Protein AF-A0A7S2E9R1-F1 (afdb_monomer_lite)

Organism: Trieres chinensis (NCBI:txid1514140)

Sequence (160 aa):
PRLPSTREHQPPRLATKENEMETAAPQSMPDKVRAKIQEHTTNLNVISFIANVVVTYGIGVAGIGGLETNEYLSLKYQTLVTPAGWAFSIWGIIFLAQAAFVVAQVLPAYKDRTLVTEGVKDYYIRTCLAQIVWTTSFANEKIFVSFLAMLAIAYSLALI

Foldseek 3Di:
DDDDDDDDDDDDDPPVVVVVVVPPPPPDPDPVVLLVVLVVQLVLLVVLLVLLVCLCCCCQPVVPPVFDHVLVLLVVDDDPPRDHSCVVCVVVVVSVVSVVLSVLSVDPVNVPPCCNRPVQPCLSSQLSVLSSQLSVCSSVVVVVSNVVSVVSNVVSVVSD

pLDDT: mean 81.17, std 15.09, range [45.19, 97.0]

Secondary structure (DSSP, 8-state):
---------PPP-SHHHHHHHHT-------HHHHHHHHHHHHHHHHHHHHHHHHHIIIIIIT-TTTPPPHHHHHHHS--TTPPPGGGGGHHHHHHHHHHHHHHHHHSGGGTT-HHHHTSS-THHHHHHHHHHHHHHHHHTT-HHHHHHHHHHHHHHHHT-

Structure (mmCIF, N/CA/C/O backbone):
data_AF-A0A7S2E9R1-F1
#
_entry.id   AF-A0A7S2E9R1-F1
#
loop_
_atom_site.group_PDB
_atom_site.id
_atom_site.type_symbol
_atom_site.label_atom_id
_atom_site.label_alt_id
_atom_site.label_comp_id
_atom_site.label_asym_id
_atom_site.label_entity_id
_atom_site.label_seq_id
_atom_site.pdbx_PDB_ins_code
_atom_site.Cartn_x
_atom_site.Cartn_y
_atom_site.Cartn_z
_atom_site.occupancy
_atom_site.B_iso_or_equiv
_atom_site.auth_seq_id
_atom_site.auth_comp_id
_atom_site.auth_asym_id
_atom_site.auth_atom_id
_atom_site.pdbx_PDB_model_num
ATOM 1 N N . PRO A 1 1 ? 1.316 27.057 84.179 1.00 46.28 1 PRO A N 1
ATOM 2 C CA . PRO A 1 1 ? 1.765 27.862 83.01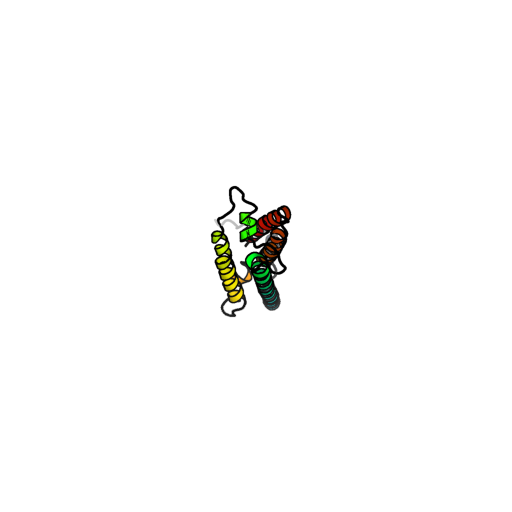6 1.00 46.28 1 PRO A CA 1
ATOM 3 C C .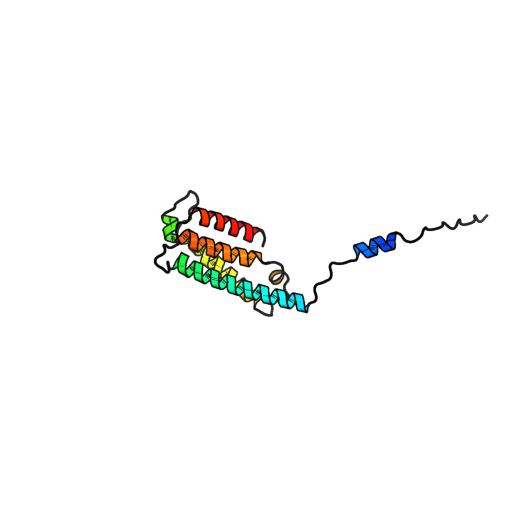 PRO A 1 1 ? 1.254 27.255 81.694 1.00 46.28 1 PRO A C 1
ATOM 5 O O . PRO A 1 1 ? 1.786 26.249 81.239 1.00 46.28 1 PRO A O 1
ATOM 8 N N . ARG A 1 2 ? 0.177 27.812 81.122 1.00 45.19 2 ARG A N 1
ATOM 9 C CA . ARG A 1 2 ? -0.301 27.490 79.764 1.00 45.19 2 ARG A CA 1
ATOM 10 C C . ARG A 1 2 ? -0.055 28.718 78.887 1.00 45.19 2 ARG A C 1
ATOM 12 O O . ARG A 1 2 ? -0.495 29.801 79.260 1.00 45.19 2 ARG A O 1
ATOM 19 N N . LEU A 1 3 ? 0.670 28.557 77.781 1.00 59.16 3 LEU A N 1
ATOM 20 C CA . LEU A 1 3 ? 0.861 29.612 76.780 1.00 59.16 3 LEU A CA 1
ATOM 21 C C . LEU A 1 3 ? -0.410 29.757 75.916 1.00 59.16 3 LEU A C 1
ATOM 23 O O . LEU A 1 3 ? -1.080 28.747 75.683 1.00 59.16 3 LEU A O 1
ATOM 27 N N . PRO A 1 4 ? -0.756 30.963 75.428 1.00 50.44 4 PRO A N 1
ATOM 28 C CA . PRO A 1 4 ? -1.888 31.157 74.526 1.00 50.44 4 PRO A CA 1
ATOM 29 C C . PRO A 1 4 ? -1.505 30.737 73.101 1.00 50.44 4 PRO A C 1
ATOM 31 O O . PRO A 1 4 ? -0.470 31.158 72.590 1.00 50.44 4 PRO A O 1
ATOM 34 N N . SER A 1 5 ? -2.344 29.937 72.438 1.00 56.28 5 SER A N 1
ATOM 35 C CA . SER A 1 5 ? -2.171 29.620 71.017 1.00 56.28 5 SER A CA 1
ATOM 36 C C . SER A 1 5 ? -2.537 30.835 70.163 1.00 56.28 5 SER A C 1
ATOM 38 O O . SER A 1 5 ? -3.704 31.234 70.104 1.00 56.28 5 SER A O 1
ATOM 40 N N . THR A 1 6 ? -1.560 31.409 69.474 1.00 55.91 6 THR A N 1
ATOM 41 C CA . THR A 1 6 ? -1.777 32.329 68.355 1.00 55.91 6 THR A CA 1
ATOM 42 C C . THR A 1 6 ? -2.544 31.603 67.247 1.00 55.91 6 THR A C 1
ATOM 44 O O . THR A 1 6 ? -2.053 30.627 66.688 1.00 55.91 6 THR A O 1
ATOM 47 N N . ARG A 1 7 ? -3.769 32.054 66.939 1.00 55.19 7 ARG A N 1
ATOM 48 C CA . ARG A 1 7 ? -4.481 31.647 65.718 1.00 55.19 7 ARG A CA 1
ATOM 49 C C . ARG A 1 7 ? -3.781 32.301 64.531 1.00 55.19 7 ARG A C 1
ATOM 51 O O . ARG A 1 7 ? -3.911 33.507 64.341 1.00 55.19 7 ARG A O 1
ATOM 58 N N . GLU A 1 8 ? -3.053 31.513 63.751 1.00 57.44 8 GLU A N 1
ATOM 59 C CA . GLU A 1 8 ? -2.564 31.948 62.446 1.00 57.44 8 GLU A CA 1
ATOM 60 C C . GLU A 1 8 ? -3.751 32.188 61.506 1.00 57.44 8 GLU A C 1
ATOM 62 O O . GLU A 1 8 ? -4.621 31.335 61.313 1.00 57.44 8 GLU A O 1
ATOM 67 N N . HIS A 1 9 ? -3.803 33.392 60.944 1.00 59.16 9 HIS A N 1
ATOM 68 C CA . HIS A 1 9 ? -4.749 33.763 59.905 1.00 59.16 9 HIS A CA 1
ATOM 69 C C . HIS A 1 9 ? -4.291 33.117 58.591 1.00 59.16 9 HIS A C 1
ATOM 71 O O . HIS A 1 9 ? -3.379 33.609 57.933 1.00 59.16 9 HIS A O 1
ATOM 77 N N . GLN A 1 10 ? -4.915 32.005 58.208 1.00 53.62 10 GLN A N 1
ATOM 78 C CA . GLN A 1 10 ? -4.682 31.386 56.906 1.00 53.62 10 GLN A CA 1
ATOM 79 C C . GLN A 1 10 ? -5.318 32.252 55.801 1.00 53.62 10 GLN A C 1
ATOM 81 O O . GLN A 1 10 ? -6.525 32.514 55.870 1.00 53.62 10 GLN A O 1
ATOM 86 N N . PRO A 1 11 ? -4.552 32.742 54.805 1.00 54.03 11 PRO A N 1
ATOM 87 C CA . PRO A 1 11 ? -5.097 33.611 53.768 1.00 54.03 11 PRO A CA 1
ATOM 88 C C . PRO A 1 11 ? -6.033 32.854 52.802 1.00 54.03 11 PRO A C 1
ATOM 90 O O . PRO A 1 11 ? -5.946 31.629 52.673 1.00 54.03 11 PRO A O 1
ATOM 93 N N . PRO A 1 12 ? -6.956 33.559 52.118 1.00 60.62 12 PRO A N 1
ATOM 94 C CA . PRO A 1 12 ? -8.041 32.941 51.364 1.00 60.62 12 PRO A CA 1
ATOM 95 C C . PRO A 1 12 ? -7.553 32.315 50.049 1.00 60.62 12 PRO A C 1
ATOM 97 O O . PRO A 1 12 ? -6.917 32.981 49.239 1.00 60.62 12 PRO A O 1
ATOM 100 N N . ARG A 1 13 ? -7.913 31.039 49.847 1.00 60.81 13 ARG A N 1
ATOM 101 C CA . ARG A 1 13 ? -8.035 30.275 48.583 1.00 60.81 13 ARG A CA 1
ATOM 102 C C . ARG A 1 13 ? -7.516 30.962 47.305 1.00 60.81 13 ARG A C 1
ATOM 104 O O . ARG A 1 13 ? -8.300 31.485 46.517 1.00 60.81 13 ARG A O 1
ATOM 111 N N . LEU A 1 14 ? -6.219 30.832 47.040 1.00 53.34 14 LEU A N 1
ATOM 112 C CA . LEU A 1 14 ? -5.669 30.925 45.677 1.00 53.34 14 LEU A CA 1
ATOM 113 C C . LEU A 1 14 ? -5.540 29.534 45.027 1.00 53.34 14 LEU A C 1
ATOM 115 O O . LEU A 1 14 ? -5.867 29.377 43.856 1.00 53.34 14 LEU A O 1
ATOM 119 N N . ALA A 1 15 ? -5.243 28.498 45.820 1.00 52.84 15 ALA A N 1
ATOM 120 C CA . ALA A 1 15 ? -5.085 27.115 45.350 1.00 52.84 15 ALA A CA 1
ATOM 121 C C . ALA A 1 15 ? -6.357 26.482 44.746 1.00 52.84 15 ALA A C 1
ATOM 123 O O . ALA A 1 15 ? -6.286 25.474 44.051 1.00 52.84 15 ALA A O 1
ATOM 124 N N . THR A 1 16 ? -7.545 27.042 45.005 1.00 54.66 16 THR A N 1
ATOM 125 C CA . THR A 1 16 ? -8.792 26.496 44.444 1.00 54.66 16 THR A CA 1
ATOM 126 C C . THR A 1 16 ? -8.921 26.798 42.950 1.00 54.66 16 THR A C 1
ATOM 128 O O . THR A 1 16 ? -9.426 25.959 42.217 1.00 54.66 16 THR A O 1
ATOM 131 N N . LYS A 1 17 ? -8.401 27.940 42.474 1.00 51.56 17 LYS A N 1
ATOM 132 C CA . LYS A 1 17 ? -8.488 28.308 41.050 1.00 51.56 17 LYS A CA 1
ATOM 133 C C . LYS A 1 17 ? -7.448 27.607 40.177 1.00 51.56 17 LYS A C 1
ATOM 135 O O . LYS A 1 17 ? -7.736 27.322 39.022 1.00 51.56 17 LYS A O 1
ATOM 140 N N . GLU A 1 18 ? -6.266 27.320 40.719 1.00 52.97 18 GLU A N 1
ATOM 141 C CA . GLU A 1 18 ? -5.217 26.587 39.994 1.00 52.97 18 GLU A CA 1
ATOM 142 C C . GLU A 1 18 ? -5.624 25.122 39.782 1.00 52.97 18 GLU A C 1
ATOM 144 O O . GLU A 1 18 ? -5.557 24.627 38.660 1.00 52.97 18 GLU A O 1
ATOM 149 N N . ASN A 1 19 ? -6.215 24.478 40.797 1.00 50.19 19 ASN A N 1
ATOM 150 C CA . ASN A 1 19 ? -6.749 23.121 40.652 1.00 50.19 19 ASN A CA 1
ATOM 151 C C . ASN A 1 19 ? -7.952 23.044 39.697 1.00 50.19 19 ASN A C 1
ATOM 153 O O . ASN A 1 19 ? -8.081 22.072 38.961 1.00 50.19 19 ASN A O 1
ATOM 157 N N . GLU A 1 20 ? -8.830 24.047 39.647 1.00 53.41 20 GLU A N 1
ATOM 158 C CA . GLU A 1 20 ? -9.947 24.059 38.685 1.00 53.41 20 GLU A CA 1
ATOM 159 C C . GLU A 1 20 ? -9.471 24.207 37.229 1.00 53.41 20 GLU A C 1
ATOM 161 O O . GLU A 1 20 ? -10.109 23.673 36.321 1.00 53.41 20 GLU A O 1
ATOM 166 N N . MET A 1 21 ? -8.337 24.879 37.002 1.00 49.38 21 MET A N 1
ATOM 167 C CA . MET A 1 21 ? -7.755 25.060 35.667 1.00 49.38 21 MET A CA 1
ATOM 168 C C . MET A 1 21 ? -6.921 23.845 35.225 1.00 49.38 21 MET A C 1
ATOM 170 O O . MET A 1 21 ? -6.906 23.516 34.041 1.00 49.38 21 MET A O 1
ATOM 174 N N . GLU A 1 22 ? -6.295 23.135 36.171 1.00 49.41 22 GLU A N 1
ATOM 175 C CA . GLU A 1 22 ? -5.520 21.908 35.923 1.00 49.41 22 GLU A CA 1
ATOM 176 C C . GLU A 1 22 ? -6.405 20.649 35.794 1.00 49.41 22 GLU A C 1
ATOM 178 O O . GLU A 1 22 ? -6.025 19.680 35.139 1.00 49.41 22 GLU A O 1
ATOM 183 N N . THR A 1 23 ? -7.637 20.680 36.324 1.00 46.03 23 THR A N 1
ATOM 184 C CA . THR A 1 23 ? -8.611 19.569 36.229 1.00 46.03 23 THR A CA 1
ATOM 185 C C . THR A 1 23 ? -9.610 19.725 35.075 1.00 46.03 23 THR A C 1
ATOM 187 O O . THR A 1 23 ? -10.647 19.061 35.045 1.00 46.03 23 THR A O 1
ATOM 190 N N . ALA A 1 24 ? -9.324 20.565 34.080 1.00 46.12 24 ALA A N 1
ATOM 191 C CA . ALA A 1 24 ? -10.015 20.485 32.798 1.00 46.12 24 ALA A CA 1
ATOM 192 C C . ALA A 1 24 ? -9.378 19.356 31.976 1.00 46.12 24 ALA A C 1
ATOM 194 O O . ALA A 1 24 ? -8.657 19.596 31.007 1.00 46.12 24 ALA A O 1
ATOM 195 N N . ALA A 1 25 ? -9.625 18.107 32.391 1.00 50.12 25 ALA A N 1
ATOM 196 C CA . ALA A 1 25 ? -9.350 16.944 31.556 1.00 50.12 25 ALA A CA 1
ATOM 197 C C . ALA A 1 25 ? -9.900 17.237 30.146 1.00 50.12 25 ALA A C 1
ATOM 199 O O . ALA A 1 25 ? -11.046 17.694 30.047 1.00 50.12 25 ALA A O 1
ATOM 200 N N . PRO A 1 26 ? -9.115 17.048 29.066 1.00 56.03 26 PRO A N 1
ATOM 201 C CA . PRO A 1 26 ? -9.593 17.323 27.719 1.00 56.03 26 PRO A CA 1
ATOM 202 C C . PRO A 1 26 ? -10.904 16.569 27.530 1.00 56.03 26 PRO A C 1
ATOM 204 O O . PRO A 1 26 ? -10.941 15.355 27.731 1.00 56.03 26 PRO A O 1
ATOM 207 N N . GLN A 1 27 ? -11.977 17.319 27.249 1.00 55.53 27 GLN A N 1
ATOM 208 C CA . GLN A 1 27 ? -13.348 16.820 27.171 1.00 55.53 27 GLN A CA 1
ATOM 209 C C . GLN A 1 27 ? -13.354 15.471 26.455 1.00 55.53 27 GLN A C 1
ATOM 211 O O . GLN A 1 27 ? -13.042 15.393 25.265 1.00 55.53 27 GLN A O 1
ATOM 216 N N . SER A 1 28 ? -13.646 14.403 27.200 1.00 65.06 28 SER A N 1
ATOM 217 C CA . SER A 1 28 ? -13.713 13.061 26.646 1.00 65.06 28 SER A CA 1
ATOM 218 C C . SER A 1 28 ? -14.747 13.080 25.524 1.00 65.06 28 SER A C 1
ATOM 220 O O . SER A 1 28 ? -15.920 13.393 25.729 1.00 65.06 28 SER A O 1
ATOM 222 N N . MET A 1 29 ? -14.283 12.843 24.297 1.00 70.38 29 MET A N 1
ATOM 223 C CA . MET A 1 29 ? -15.135 12.881 23.114 1.00 70.38 29 MET A CA 1
ATOM 224 C C . MET A 1 29 ? -16.326 11.927 23.313 1.00 70.38 29 MET A C 1
ATOM 226 O O . MET A 1 29 ? -16.093 10.787 23.724 1.00 70.38 29 MET A O 1
ATOM 230 N N . PRO A 1 30 ? -17.578 12.337 23.017 1.00 83.81 30 PRO A N 1
ATOM 231 C CA . PRO A 1 30 ? -18.742 11.489 23.262 1.00 83.81 30 PRO A CA 1
ATOM 232 C C . PRO A 1 30 ? -18.615 10.134 22.554 1.00 83.81 30 PRO A C 1
ATOM 234 O O . PRO A 1 30 ? -18.225 10.092 21.384 1.00 83.81 30 PRO A O 1
ATOM 237 N N . ASP A 1 31 ? -19.009 9.038 23.208 1.00 83.00 31 ASP A N 1
ATOM 238 C CA . ASP A 1 31 ? -18.824 7.668 22.690 1.00 83.00 31 ASP A CA 1
ATOM 239 C C . ASP A 1 31 ? -19.408 7.466 21.283 1.00 83.00 31 ASP A C 1
ATOM 241 O O . ASP A 1 31 ? -18.807 6.818 20.429 1.00 83.00 31 ASP A O 1
ATOM 245 N N . LYS A 1 32 ? -20.547 8.107 20.990 1.00 82.56 32 LYS A N 1
ATOM 246 C CA . LYS A 1 32 ? -21.173 8.085 19.656 1.00 82.56 32 LYS A CA 1
ATOM 247 C C . LYS A 1 32 ? -20.295 8.724 18.576 1.00 82.56 32 LYS A C 1
ATOM 249 O O . LYS A 1 32 ? -20.293 8.268 17.436 1.00 82.56 32 LYS A O 1
ATOM 254 N N . VAL A 1 33 ? -19.562 9.784 18.921 1.00 84.38 33 VAL A N 1
ATOM 255 C CA . VAL A 1 33 ? -18.642 10.469 18.002 1.00 84.38 33 VAL A CA 1
ATOM 256 C C . VAL A 1 33 ? -17.403 9.603 17.767 1.00 84.38 33 VAL A C 1
ATOM 258 O O . VAL A 1 33 ? -16.993 9.452 16.618 1.00 84.38 33 VAL A O 1
ATOM 261 N N . ARG A 1 34 ? -16.868 8.959 18.817 1.00 80.62 34 ARG A N 1
ATOM 262 C CA . ARG A 1 34 ? -15.756 7.994 18.705 1.00 80.62 34 ARG A CA 1
ATOM 263 C C . ARG A 1 34 ? -16.108 6.831 17.783 1.00 80.62 34 ARG A C 1
ATOM 265 O O . ARG A 1 34 ? -15.370 6.573 16.838 1.00 80.62 34 ARG A O 1
ATOM 272 N N . ALA A 1 35 ? -17.266 6.209 18.003 1.00 82.12 35 ALA A N 1
ATOM 273 C CA . ALA A 1 35 ? -17.742 5.098 17.185 1.00 82.12 35 ALA A CA 1
ATOM 274 C C . ALA A 1 35 ? -17.884 5.487 15.703 1.00 82.12 35 ALA A C 1
ATOM 276 O O . ALA A 1 35 ? -17.451 4.744 14.826 1.00 82.12 35 ALA A O 1
ATOM 277 N N . LYS A 1 36 ? -18.428 6.680 15.420 1.00 84.69 36 LYS A N 1
ATOM 278 C CA . LYS A 1 36 ? -18.598 7.171 14.045 1.00 84.69 36 LYS A CA 1
ATOM 279 C C . LYS A 1 36 ? -17.267 7.475 13.350 1.00 84.69 36 LYS A C 1
ATOM 281 O O . LYS A 1 36 ? -17.106 7.151 12.176 1.00 84.69 36 LYS A O 1
ATOM 286 N N . ILE A 1 37 ? -16.324 8.109 14.050 1.00 83.19 37 ILE A N 1
ATOM 287 C CA . ILE A 1 37 ? -14.982 8.381 13.508 1.00 83.19 37 ILE A CA 1
ATOM 288 C C . ILE A 1 37 ? -14.271 7.066 13.211 1.00 83.19 37 ILE A C 1
ATOM 290 O O . ILE A 1 37 ? -13.738 6.895 12.120 1.00 83.19 37 ILE A O 1
ATOM 294 N N . GLN A 1 38 ? -14.329 6.121 14.147 1.00 83.19 38 GLN A N 1
ATOM 295 C CA . GLN A 1 38 ? -13.728 4.810 13.973 1.00 83.19 38 GLN A CA 1
ATOM 296 C C . GLN A 1 38 ? -14.317 4.057 12.781 1.00 83.19 38 GLN A C 1
ATOM 298 O O . GLN A 1 38 ? -13.561 3.544 11.964 1.00 83.19 38 GLN A O 1
ATOM 303 N N . GLU A 1 39 ? -15.642 4.028 12.641 1.00 85.44 39 GLU A N 1
ATOM 304 C CA . GLU A 1 39 ? -16.306 3.416 11.487 1.00 85.44 39 GLU A CA 1
ATOM 305 C C . GLU A 1 39 ? -15.824 4.032 10.166 1.00 85.44 39 GLU A C 1
ATOM 307 O O . GLU A 1 39 ? -15.462 3.313 9.233 1.00 85.44 39 GLU A O 1
ATOM 312 N N . HIS A 1 40 ? -15.761 5.363 10.097 1.00 86.19 40 HIS A N 1
ATOM 313 C CA . HIS A 1 40 ? -15.279 6.068 8.914 1.00 86.19 40 HIS A CA 1
ATOM 314 C C . HIS A 1 40 ? -13.813 5.734 8.600 1.00 86.19 40 HIS A C 1
ATOM 316 O O . HIS A 1 40 ? -13.490 5.406 7.458 1.00 86.19 40 HIS A O 1
ATOM 322 N N . THR A 1 41 ? -12.931 5.754 9.600 1.00 85.56 41 THR A N 1
ATOM 323 C CA . THR A 1 41 ? -11.514 5.399 9.440 1.00 85.56 41 THR A CA 1
ATOM 324 C C . THR A 1 41 ? -11.341 3.942 9.013 1.00 85.56 41 THR A C 1
ATOM 326 O O . THR A 1 41 ? -10.576 3.670 8.090 1.00 85.56 41 THR A O 1
ATOM 329 N N . THR A 1 42 ? -12.085 3.004 9.605 1.00 88.19 42 THR A N 1
ATOM 330 C CA . THR A 1 42 ? -12.070 1.593 9.193 1.00 88.19 42 THR A CA 1
ATOM 331 C C . THR A 1 42 ? -12.485 1.439 7.732 1.00 88.19 42 THR A C 1
ATOM 333 O O . THR A 1 42 ? -11.786 0.770 6.970 1.00 88.19 42 THR A O 1
ATOM 336 N N . ASN A 1 43 ? -13.561 2.103 7.304 1.00 88.69 43 ASN A N 1
ATOM 337 C CA . ASN A 1 43 ? -14.002 2.061 5.909 1.00 88.69 43 ASN A CA 1
ATOM 338 C C . ASN A 1 43 ? -12.931 2.619 4.959 1.00 88.69 43 ASN A C 1
ATOM 340 O O . ASN A 1 43 ? -12.639 2.008 3.929 1.00 88.69 43 ASN A O 1
ATOM 344 N N . LEU A 1 44 ? -12.294 3.737 5.317 1.00 91.38 44 LEU A N 1
ATOM 345 C CA . LEU A 1 44 ? -11.204 4.304 4.524 1.00 91.38 44 LEU A CA 1
ATOM 346 C C . LEU A 1 44 ? -9.980 3.384 4.461 1.00 91.38 44 LEU A C 1
ATOM 348 O O . LEU A 1 44 ? -9.382 3.258 3.392 1.00 91.38 44 LEU A O 1
ATOM 352 N N . ASN A 1 45 ? -9.624 2.717 5.560 1.00 91.56 45 ASN A N 1
ATOM 353 C CA . ASN A 1 45 ? -8.524 1.753 5.597 1.00 91.56 45 ASN A CA 1
ATOM 354 C C . ASN A 1 45 ? -8.793 0.568 4.662 1.00 91.56 45 ASN A C 1
ATOM 356 O O . ASN A 1 45 ? -7.919 0.205 3.875 1.00 91.56 45 ASN A O 1
ATOM 360 N N . VAL A 1 46 ? -10.010 0.014 4.695 1.00 91.81 46 VAL A N 1
ATOM 361 C CA . VAL A 1 46 ? -10.441 -1.070 3.796 1.00 91.81 46 VAL A CA 1
ATOM 362 C C . VAL A 1 46 ? -10.339 -0.632 2.335 1.00 91.81 46 VAL A C 1
ATOM 364 O O . VAL A 1 46 ? -9.712 -1.317 1.528 1.00 91.81 46 VAL A O 1
ATOM 367 N N . ILE A 1 47 ? -10.919 0.520 1.990 1.00 94.38 47 ILE A N 1
ATOM 368 C CA . ILE A 1 47 ? -10.928 1.032 0.612 1.00 94.38 47 ILE A CA 1
ATOM 369 C C . ILE A 1 47 ? -9.500 1.293 0.123 1.00 94.38 47 ILE A C 1
ATOM 371 O O . ILE A 1 47 ? -9.140 0.883 -0.980 1.00 94.38 47 ILE A O 1
ATOM 375 N N . SER A 1 48 ? -8.675 1.935 0.953 1.00 94.44 48 SER A N 1
ATOM 376 C CA . SER A 1 48 ? -7.285 2.258 0.615 1.00 94.44 48 SER A CA 1
ATOM 377 C C . SER A 1 48 ? -6.450 0.997 0.414 1.00 94.44 48 SER A C 1
ATOM 379 O O . SER A 1 48 ? -5.669 0.931 -0.534 1.00 94.44 48 SER A O 1
ATOM 381 N N . PHE A 1 49 ? -6.648 -0.022 1.255 1.00 95.12 49 PHE A N 1
ATOM 382 C CA . PHE A 1 49 ? -5.988 -1.314 1.111 1.00 95.12 49 PHE A CA 1
ATOM 383 C C . PHE A 1 49 ? -6.385 -2.016 -0.190 1.00 95.12 49 PHE A C 1
ATOM 385 O O . PHE A 1 49 ? -5.508 -2.439 -0.940 1.00 95.12 49 PHE A O 1
ATOM 392 N N . ILE A 1 50 ? -7.685 -2.101 -0.493 1.00 96.25 50 ILE A N 1
ATOM 393 C CA . ILE A 1 50 ? -8.174 -2.735 -1.728 1.00 96.25 50 ILE A CA 1
ATOM 394 C C . ILE A 1 50 ? -7.618 -2.008 -2.955 1.00 96.25 50 ILE A C 1
ATOM 396 O O . ILE A 1 50 ? -7.084 -2.653 -3.856 1.00 96.25 50 ILE A O 1
ATOM 400 N N . ALA A 1 51 ? -7.691 -0.675 -2.979 1.00 96.94 51 ALA A N 1
ATOM 401 C CA . ALA A 1 51 ? -7.135 0.125 -4.066 1.00 96.94 51 ALA A CA 1
ATOM 402 C C . ALA A 1 51 ? -5.627 -0.122 -4.233 1.00 96.94 51 ALA A C 1
ATOM 404 O O . ALA A 1 51 ? -5.153 -0.308 -5.353 1.00 96.94 51 ALA A O 1
ATOM 405 N N . ASN A 1 52 ? -4.887 -0.187 -3.122 1.00 97.00 52 ASN A N 1
ATOM 406 C CA . ASN A 1 52 ? -3.455 -0.458 -3.133 1.00 97.00 52 ASN A CA 1
ATOM 407 C C . ASN A 1 52 ? -3.139 -1.858 -3.678 1.00 97.00 52 ASN A C 1
ATOM 409 O O . ASN A 1 52 ? -2.322 -1.981 -4.584 1.00 97.00 52 ASN A O 1
ATOM 413 N N . VAL A 1 53 ? -3.837 -2.900 -3.215 1.00 96.38 53 VAL A N 1
ATOM 414 C CA . VAL A 1 53 ? -3.691 -4.271 -3.738 1.00 96.38 53 VAL A CA 1
ATOM 415 C C . VAL A 1 53 ? -3.949 -4.308 -5.243 1.00 96.38 53 VAL A C 1
ATOM 417 O O . VAL A 1 53 ? -3.130 -4.837 -5.993 1.00 96.38 53 VAL A O 1
ATOM 420 N N . VAL A 1 54 ? -5.062 -3.727 -5.700 1.00 96.56 54 VAL A N 1
ATOM 421 C CA . VAL A 1 54 ? -5.435 -3.730 -7.122 1.00 96.56 54 VAL A CA 1
ATOM 422 C C . VAL A 1 54 ? -4.368 -3.045 -7.970 1.00 96.56 54 VAL A C 1
ATOM 424 O O . VAL A 1 54 ? -3.978 -3.584 -9.002 1.00 96.56 54 VAL A O 1
ATOM 427 N N . VAL A 1 55 ? -3.862 -1.889 -7.538 1.00 96.00 55 VAL A N 1
ATOM 428 C CA . VAL A 1 55 ? -2.819 -1.167 -8.275 1.00 96.00 55 VAL A CA 1
ATOM 429 C C . VAL A 1 55 ? -1.497 -1.928 -8.246 1.00 96.00 55 VAL A C 1
ATOM 431 O O . VAL A 1 55 ? -0.892 -2.127 -9.298 1.00 96.00 55 VAL A O 1
ATOM 434 N N . THR A 1 56 ? -1.040 -2.373 -7.078 1.00 95.06 56 THR A N 1
ATOM 435 C CA . THR A 1 56 ? 0.263 -3.031 -6.946 1.00 95.06 56 THR A CA 1
ATOM 436 C C . THR A 1 56 ? 0.316 -4.360 -7.684 1.00 95.06 56 THR A C 1
ATOM 438 O O . THR A 1 56 ? 1.283 -4.604 -8.401 1.00 95.06 56 THR A O 1
ATOM 441 N N . TYR A 1 57 ? -0.718 -5.196 -7.588 1.00 94.06 57 TYR A N 1
ATOM 442 C CA . TYR A 1 57 ? -0.746 -6.459 -8.329 1.00 94.06 57 TYR A CA 1
ATOM 443 C C . TYR A 1 57 ? -1.142 -6.268 -9.791 1.00 94.06 57 TYR A C 1
ATOM 445 O O . TYR A 1 57 ? -0.567 -6.912 -10.664 1.00 94.06 57 TYR A O 1
ATOM 453 N N . GLY A 1 58 ? -2.076 -5.367 -10.088 1.00 95.44 58 GLY A N 1
ATOM 454 C CA . GLY A 1 58 ? -2.502 -5.103 -11.458 1.00 95.44 58 GLY A CA 1
ATOM 455 C C . GLY A 1 58 ? -1.393 -4.481 -12.305 1.00 95.44 58 GLY A C 1
ATOM 456 O O . GLY A 1 58 ? -1.067 -4.986 -13.372 1.00 95.44 58 GLY A O 1
ATOM 457 N N . ILE A 1 59 ? -0.778 -3.404 -11.827 1.00 94.81 59 ILE A N 1
ATOM 458 C CA . ILE A 1 59 ? 0.281 -2.704 -12.563 1.00 94.81 59 ILE A CA 1
ATOM 459 C C . ILE A 1 59 ? 1.644 -3.317 -12.243 1.00 94.81 59 ILE A C 1
ATOM 461 O O . ILE A 1 59 ? 2.347 -3.760 -13.142 1.00 94.81 59 ILE A O 1
ATOM 465 N N . GLY A 1 60 ? 2.009 -3.380 -10.962 1.00 90.38 60 GLY A N 1
ATOM 466 C CA . GLY A 1 60 ? 3.362 -3.753 -10.544 1.00 90.38 60 GLY A CA 1
ATOM 467 C C . GLY A 1 60 ? 3.727 -5.223 -10.766 1.00 90.38 60 GLY A C 1
ATOM 468 O O . GLY A 1 60 ? 4.908 -5.523 -10.932 1.00 90.38 60 GLY A O 1
ATOM 469 N N . VAL A 1 61 ? 2.747 -6.134 -10.784 1.00 91.62 61 VAL A N 1
ATOM 470 C CA . VAL A 1 61 ? 2.981 -7.575 -11.000 1.00 91.62 61 VAL A CA 1
ATOM 471 C C . VAL A 1 61 ? 2.481 -8.030 -12.369 1.00 91.62 61 VAL A C 1
ATOM 473 O O . VAL A 1 61 ? 3.226 -8.675 -13.097 1.00 91.62 61 VAL A O 1
ATOM 476 N N . ALA A 1 62 ? 1.240 -7.700 -12.734 1.00 92.50 62 ALA A N 1
ATOM 477 C CA . ALA A 1 62 ? 0.630 -8.179 -13.973 1.00 92.50 62 ALA A CA 1
ATOM 478 C C . ALA A 1 62 ? 0.914 -7.296 -15.201 1.00 92.50 62 ALA A C 1
ATOM 480 O O . ALA A 1 62 ? 0.614 -7.720 -16.315 1.00 92.50 62 ALA A O 1
ATOM 481 N N . GLY A 1 63 ? 1.461 -6.086 -15.030 1.00 91.56 63 GLY A N 1
ATOM 482 C CA . GLY A 1 63 ? 1.763 -5.190 -16.152 1.00 91.56 63 GLY A CA 1
ATOM 483 C C . GLY A 1 6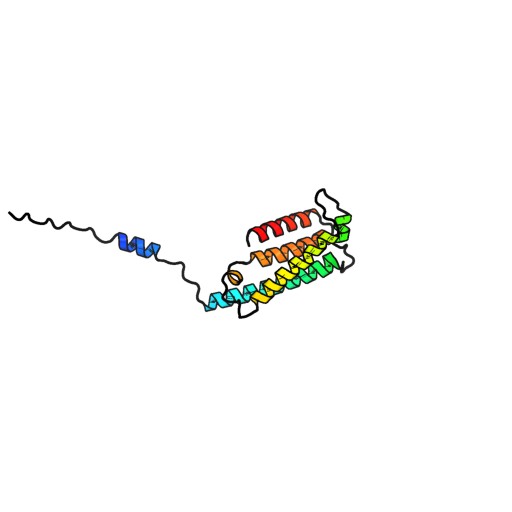3 ? 0.521 -4.720 -16.920 1.00 91.56 63 GLY A C 1
ATOM 484 O O . GLY A 1 63 ? 0.565 -4.521 -18.138 1.00 91.56 63 GLY A O 1
ATOM 485 N N . ILE A 1 64 ? -0.626 -4.575 -16.238 1.00 92.88 64 ILE A N 1
ATOM 486 C CA . ILE A 1 64 ? -1.878 -4.135 -16.871 1.00 92.88 64 ILE A CA 1
ATOM 487 C C . ILE A 1 64 ? -1.652 -2.820 -17.628 1.00 92.88 64 ILE A C 1
ATOM 489 O O . ILE A 1 64 ? -1.079 -1.866 -17.105 1.00 92.88 64 ILE A O 1
ATOM 493 N N . GLY A 1 65 ? -2.147 -2.770 -18.867 1.00 88.69 65 GLY A N 1
ATOM 494 C CA . GLY A 1 65 ? -1.984 -1.615 -19.752 1.00 88.69 65 GLY A CA 1
ATOM 495 C C . GLY A 1 65 ? -0.682 -1.614 -20.555 1.00 88.69 65 GLY A C 1
ATOM 496 O O . GLY A 1 65 ? -0.364 -0.592 -21.155 1.00 88.69 65 GLY A O 1
ATOM 497 N N . GLY A 1 66 ? 0.054 -2.733 -20.586 1.00 88.75 66 GLY A N 1
ATOM 498 C CA . GLY A 1 66 ? 1.334 -2.839 -21.296 1.00 88.75 66 GLY A CA 1
ATOM 499 C C . GLY A 1 66 ? 2.487 -2.155 -20.562 1.00 88.75 66 GLY A C 1
ATOM 500 O O . GLY A 1 66 ? 3.491 -1.822 -21.182 1.00 88.75 66 GLY A O 1
ATOM 501 N N . LEU A 1 67 ? 2.317 -1.907 -19.261 1.00 93.06 67 LEU A N 1
ATOM 502 C CA . LEU A 1 67 ? 3.357 -1.350 -18.407 1.00 93.06 67 LEU A CA 1
ATOM 503 C C . LEU A 1 67 ? 4.308 -2.454 -17.951 1.00 93.06 67 LEU A C 1
ATOM 505 O O . LEU A 1 67 ? 3.899 -3.593 -17.728 1.00 93.06 67 LEU A O 1
ATOM 509 N N . GLU A 1 68 ? 5.572 -2.090 -17.778 1.00 92.81 68 GLU A N 1
ATOM 510 C CA . GLU A 1 68 ? 6.586 -3.016 -17.295 1.00 92.81 68 GLU A CA 1
ATOM 511 C C . GLU A 1 68 ? 6.374 -3.357 -15.817 1.00 92.81 68 GLU A C 1
ATOM 513 O O . GLU A 1 68 ? 5.941 -2.522 -15.015 1.00 92.81 68 GLU A O 1
ATOM 518 N N . THR A 1 69 ? 6.703 -4.593 -15.444 1.00 91.94 69 THR A N 1
ATOM 519 C CA . THR A 1 69 ? 6.553 -5.065 -14.065 1.00 91.94 69 THR A CA 1
ATOM 520 C C . THR A 1 69 ? 7.651 -4.505 -13.164 1.00 91.94 69 THR A C 1
ATOM 522 O O . THR A 1 69 ? 8.749 -4.155 -13.607 1.00 91.94 69 THR A O 1
ATOM 525 N N . ASN A 1 70 ? 7.383 -4.476 -11.859 1.00 89.00 70 ASN A N 1
ATOM 526 C CA . ASN A 1 70 ? 8.362 -4.057 -10.860 1.00 89.00 70 ASN A CA 1
ATOM 527 C C . ASN A 1 70 ? 9.627 -4.930 -10.907 1.00 89.00 70 ASN A C 1
ATOM 529 O O . ASN A 1 70 ? 10.733 -4.416 -10.761 1.00 89.00 70 ASN A O 1
ATOM 533 N N . GLU A 1 71 ? 9.468 -6.235 -11.146 1.00 88.75 71 GLU A N 1
ATOM 534 C CA . GLU A 1 71 ? 10.588 -7.168 -11.283 1.00 88.75 71 GLU A CA 1
ATOM 535 C C . GLU A 1 71 ? 11.473 -6.801 -12.477 1.00 88.75 71 GLU A C 1
ATOM 537 O O . GLU A 1 71 ? 12.685 -6.630 -12.321 1.00 88.75 71 GLU A O 1
ATOM 542 N N . TYR A 1 72 ? 10.871 -6.617 -13.655 1.00 89.38 72 TYR A N 1
ATOM 543 C CA . TYR A 1 72 ? 11.609 -6.276 -14.867 1.00 89.38 72 TYR A CA 1
ATOM 544 C C . TYR A 1 72 ? 12.316 -4.923 -14.743 1.00 89.38 72 TYR A C 1
ATOM 546 O O . TYR A 1 72 ? 13.505 -4.802 -15.044 1.00 89.38 72 TYR A O 1
ATOM 554 N N . LEU A 1 73 ? 11.618 -3.902 -14.243 1.00 89.56 73 LEU A N 1
ATOM 555 C CA . LEU A 1 73 ? 12.197 -2.571 -14.078 1.00 89.56 73 LEU A CA 1
ATOM 556 C C . LEU A 1 73 ? 13.322 -2.544 -13.051 1.00 89.56 73 LEU A C 1
ATOM 558 O O . LEU A 1 73 ? 14.301 -1.824 -13.243 1.00 89.56 73 LEU A O 1
ATOM 562 N N . SER A 1 74 ? 13.241 -3.346 -11.992 1.00 86.50 74 SER A N 1
ATOM 563 C CA . SER A 1 74 ? 14.364 -3.488 -11.070 1.00 86.50 74 SER A CA 1
ATOM 564 C C . SER A 1 74 ? 15.540 -4.226 -11.697 1.00 86.50 74 SER A C 1
ATOM 566 O O . SER A 1 74 ? 16.679 -3.831 -11.465 1.00 86.50 74 SER A O 1
ATOM 568 N N . LEU A 1 75 ? 15.319 -5.219 -12.560 1.00 87.62 75 LEU A N 1
ATOM 569 C CA . LEU A 1 75 ? 16.404 -5.819 -13.348 1.00 87.62 75 LEU A CA 1
ATOM 570 C C . LEU A 1 75 ? 17.048 -4.815 -14.317 1.00 87.62 75 LEU A C 1
ATOM 572 O O . LEU A 1 75 ? 18.264 -4.837 -14.493 1.00 87.62 75 LEU A O 1
ATOM 576 N N . LYS A 1 76 ? 16.259 -3.905 -14.895 1.00 89.00 76 LYS A N 1
ATOM 577 C CA . LYS A 1 76 ? 16.742 -2.838 -15.784 1.00 89.00 76 LYS A CA 1
ATOM 578 C C . LYS A 1 76 ? 17.547 -1.770 -15.035 1.00 89.00 76 LYS A C 1
ATOM 580 O O . LYS A 1 76 ? 18.621 -1.377 -15.485 1.00 89.00 76 LYS A O 1
ATOM 585 N N . TYR A 1 77 ? 17.038 -1.298 -13.900 1.00 85.31 77 TYR A N 1
ATOM 586 C CA . TYR A 1 77 ? 17.630 -0.222 -13.102 1.00 85.31 77 TYR A CA 1
ATOM 587 C C . TYR A 1 77 ? 18.365 -0.768 -11.874 1.00 85.31 77 TYR A C 1
ATOM 589 O O . TYR A 1 77 ? 17.961 -0.540 -10.733 1.00 85.31 77 TYR A O 1
ATOM 597 N N . GLN A 1 78 ? 19.469 -1.478 -12.114 1.00 81.50 78 GLN A N 1
ATOM 598 C CA . GLN A 1 78 ? 20.318 -2.003 -11.046 1.00 81.50 78 GLN A CA 1
ATOM 599 C C . GLN A 1 78 ? 21.061 -0.879 -10.307 1.00 81.50 78 GLN A C 1
ATOM 601 O O . GLN A 1 78 ? 21.674 0.012 -10.890 1.00 81.50 78 GLN A O 1
ATOM 606 N N . THR A 1 79 ? 21.039 -0.969 -8.987 1.00 78.62 79 THR A N 1
ATOM 607 C CA . THR A 1 79 ? 21.751 -0.139 -8.013 1.00 78.62 79 THR A CA 1
ATOM 608 C C . THR A 1 79 ? 22.466 -1.055 -7.021 1.00 78.62 79 THR A C 1
ATOM 610 O O . THR A 1 79 ? 22.171 -2.247 -6.955 1.00 78.62 79 THR A O 1
ATOM 613 N N . LEU A 1 80 ? 23.355 -0.503 -6.186 1.00 76.06 80 LEU A N 1
ATOM 614 C CA . LEU A 1 80 ? 24.085 -1.261 -5.154 1.00 76.06 80 LEU A CA 1
ATOM 615 C C . LEU A 1 80 ? 23.179 -2.024 -4.168 1.00 76.06 80 LEU A C 1
ATOM 617 O O . LEU A 1 80 ? 23.648 -2.923 -3.479 1.00 76.06 80 LEU A O 1
ATOM 621 N N . VAL A 1 81 ? 21.899 -1.660 -4.092 1.00 74.12 81 VAL A N 1
ATOM 622 C CA . VAL A 1 81 ? 20.903 -2.246 -3.186 1.00 74.12 81 VAL A CA 1
ATOM 623 C C . VAL A 1 81 ? 19.731 -2.882 -3.934 1.00 74.12 81 VAL A C 1
ATOM 625 O O . VAL A 1 81 ? 18.706 -3.175 -3.321 1.00 74.12 81 VAL A O 1
ATOM 628 N N . THR A 1 82 ? 19.836 -3.079 -5.254 1.00 72.38 82 THR A N 1
ATOM 629 C CA . THR A 1 82 ? 18.731 -3.684 -6.009 1.00 72.38 82 THR A CA 1
ATOM 630 C C . THR A 1 82 ? 18.604 -5.148 -5.641 1.00 72.38 82 THR A C 1
ATOM 632 O O . THR A 1 82 ? 19.567 -5.903 -5.782 1.00 72.38 82 THR A O 1
ATOM 635 N N . PRO A 1 83 ? 17.441 -5.566 -5.135 1.00 67.06 83 PRO A N 1
ATOM 636 C CA . PRO A 1 83 ? 17.304 -6.918 -4.666 1.00 67.06 83 PRO A CA 1
ATOM 637 C C . PRO A 1 83 ? 17.051 -7.861 -5.852 1.00 67.06 83 PRO A C 1
ATOM 639 O O . PRO A 1 83 ? 16.538 -7.462 -6.898 1.00 67.06 83 PRO A O 1
ATOM 642 N N . ALA A 1 84 ? 17.423 -9.130 -5.690 1.00 76.56 84 ALA A N 1
ATOM 643 C CA . ALA A 1 84 ? 17.138 -10.165 -6.681 1.00 76.56 84 ALA A CA 1
ATOM 644 C C . ALA A 1 84 ? 15.618 -10.333 -6.880 1.00 76.56 84 ALA A C 1
ATOM 646 O O . ALA A 1 84 ? 14.854 -10.078 -5.953 1.00 76.56 84 ALA A O 1
ATOM 647 N N . GLY A 1 85 ? 15.172 -10.813 -8.049 1.00 73.69 85 GLY A N 1
ATOM 648 C CA . GLY A 1 85 ? 13.742 -10.900 -8.403 1.00 73.69 85 GLY A CA 1
ATOM 649 C C . GLY A 1 85 ? 12.860 -11.588 -7.349 1.00 73.69 85 GLY A C 1
ATOM 650 O O . GLY A 1 85 ? 11.780 -11.103 -7.025 1.00 73.69 85 GLY A O 1
ATOM 651 N N . TRP A 1 86 ? 13.362 -12.640 -6.689 1.00 76.44 86 TRP A N 1
ATOM 652 C CA . TRP A 1 86 ? 12.631 -13.320 -5.610 1.00 76.44 86 TRP A CA 1
ATOM 653 C C . TRP A 1 86 ? 12.317 -12.416 -4.411 1.00 76.44 86 TRP A C 1
ATOM 655 O O . TRP A 1 86 ? 11.351 -12.676 -3.694 1.00 76.44 86 TRP A O 1
ATOM 665 N N . ALA A 1 87 ? 13.079 -11.345 -4.188 1.00 78.88 87 ALA A N 1
ATOM 666 C CA . ALA A 1 87 ? 12.835 -10.403 -3.106 1.00 78.88 87 ALA A CA 1
ATOM 667 C C . ALA A 1 87 ? 11.525 -9.632 -3.285 1.00 78.88 87 ALA A C 1
ATOM 669 O O . ALA A 1 87 ? 10.969 -9.165 -2.296 1.00 78.88 87 ALA A O 1
ATOM 670 N N . PHE A 1 88 ? 10.963 -9.565 -4.497 1.00 80.25 88 PHE A N 1
ATOM 671 C CA . PHE A 1 88 ? 9.608 -9.049 -4.691 1.00 80.25 88 PHE A CA 1
ATOM 672 C C . PHE A 1 88 ? 8.534 -9.921 -4.027 1.00 80.25 88 PHE A C 1
ATOM 674 O O . PHE A 1 88 ? 7.441 -9.437 -3.741 1.00 80.25 88 PHE A O 1
ATOM 681 N N . SER A 1 89 ? 8.845 -11.169 -3.672 1.00 83.38 89 SER A N 1
ATOM 682 C CA . SER A 1 89 ? 7.912 -12.052 -2.959 1.00 83.38 89 SER A CA 1
ATOM 683 C C . SER A 1 89 ? 7.556 -11.540 -1.558 1.00 83.38 89 SER A C 1
ATOM 685 O O . SER A 1 89 ? 6.502 -11.899 -1.032 1.00 83.38 89 SER A O 1
ATOM 687 N N . ILE A 1 90 ? 8.377 -10.663 -0.956 1.00 86.25 90 ILE A N 1
ATOM 688 C CA . ILE A 1 90 ? 8.062 -10.057 0.350 1.00 86.25 90 ILE A CA 1
ATOM 689 C C . ILE A 1 90 ? 6.769 -9.238 0.301 1.00 86.25 90 ILE A C 1
ATOM 691 O O . ILE A 1 90 ? 6.070 -9.148 1.310 1.00 86.25 90 ILE A O 1
ATOM 695 N N . TRP A 1 91 ? 6.406 -8.694 -0.869 1.00 87.75 91 TRP A N 1
ATOM 696 C CA . TRP A 1 91 ? 5.150 -7.969 -1.044 1.00 87.75 91 TRP A CA 1
ATOM 697 C C . TRP A 1 91 ? 3.948 -8.863 -0.732 1.00 87.75 91 TRP A C 1
ATOM 699 O O . TRP A 1 91 ? 3.026 -8.411 -0.061 1.00 87.75 91 TRP A O 1
ATOM 709 N N . GLY A 1 92 ? 3.986 -10.148 -1.097 1.00 89.56 92 GLY A N 1
ATOM 710 C CA . GLY A 1 92 ? 2.942 -11.111 -0.734 1.00 89.56 92 GLY A CA 1
ATOM 711 C C . GLY A 1 92 ? 2.708 -11.187 0.776 1.00 89.56 92 GLY A C 1
ATOM 712 O O . GLY A 1 92 ? 1.575 -11.076 1.240 1.00 89.56 92 GLY A O 1
ATOM 713 N N . ILE A 1 93 ? 3.790 -11.289 1.551 1.00 90.88 93 ILE A N 1
ATOM 714 C CA . ILE A 1 93 ? 3.739 -11.352 3.019 1.00 90.88 93 ILE A CA 1
ATOM 715 C C . ILE A 1 93 ? 3.238 -10.024 3.604 1.00 90.88 93 ILE A C 1
ATOM 717 O O . ILE A 1 93 ? 2.376 -10.022 4.482 1.00 90.88 93 ILE A O 1
ATOM 721 N N . ILE A 1 94 ? 3.734 -8.894 3.093 1.00 91.19 94 ILE A N 1
ATOM 722 C CA . ILE A 1 94 ? 3.331 -7.551 3.534 1.00 91.19 94 ILE A CA 1
ATOM 723 C C . ILE A 1 94 ? 1.835 -7.320 3.281 1.00 91.19 94 ILE A C 1
ATOM 725 O O . ILE A 1 94 ? 1.122 -6.847 4.167 1.00 91.19 94 ILE A O 1
ATOM 729 N N . PHE A 1 95 ? 1.328 -7.670 2.098 1.00 92.69 95 PHE A N 1
ATOM 730 C CA . PHE A 1 95 ? -0.094 -7.539 1.776 1.00 92.69 95 PHE A CA 1
ATOM 731 C C . PHE A 1 95 ? -0.965 -8.519 2.568 1.00 92.69 95 PHE A C 1
ATOM 733 O O . PHE A 1 95 ? -2.073 -8.151 2.954 1.00 92.69 95 PHE A O 1
ATOM 740 N N . LEU A 1 96 ? -0.471 -9.720 2.883 1.00 93.94 96 LEU A N 1
ATOM 741 C CA . LEU A 1 96 ? -1.177 -10.663 3.752 1.00 93.94 96 LEU A CA 1
ATOM 742 C C . LEU A 1 96 ? -1.301 -10.137 5.190 1.00 93.94 96 LEU A C 1
ATOM 744 O O . LEU A 1 96 ? -2.379 -10.201 5.781 1.00 93.94 96 LEU A O 1
ATOM 748 N N . ALA A 1 97 ? -0.227 -9.567 5.741 1.00 91.19 97 ALA A N 1
ATOM 749 C CA . ALA A 1 97 ? -0.251 -8.940 7.061 1.00 91.19 97 ALA A CA 1
ATOM 750 C C . ALA A 1 97 ? -1.213 -7.739 7.099 1.00 91.19 97 ALA A C 1
ATOM 752 O O . ALA A 1 97 ? -2.008 -7.601 8.030 1.00 91.19 97 ALA A O 1
ATOM 753 N N . GLN A 1 98 ? -1.202 -6.908 6.053 1.00 91.62 98 GLN A N 1
ATOM 754 C CA . GLN A 1 98 ? -2.159 -5.811 5.900 1.00 91.62 98 GLN A CA 1
ATOM 755 C C . GLN A 1 98 ? -3.606 -6.311 5.782 1.00 91.62 98 GLN A C 1
ATOM 757 O O . GLN A 1 98 ? -4.494 -5.744 6.415 1.00 91.62 98 GLN A O 1
ATOM 762 N N . ALA A 1 99 ? -3.852 -7.399 5.046 1.00 92.00 99 ALA A N 1
ATOM 763 C CA . ALA A 1 99 ? -5.178 -8.003 4.955 1.00 92.00 99 ALA A CA 1
ATOM 764 C C . ALA A 1 99 ? -5.675 -8.463 6.331 1.00 92.00 99 ALA A C 1
ATOM 766 O O . ALA A 1 99 ? -6.805 -8.159 6.708 1.00 92.00 99 ALA A O 1
ATOM 767 N N . ALA A 1 100 ? -4.823 -9.138 7.110 1.00 91.12 100 ALA A N 1
ATOM 768 C CA . ALA A 1 100 ? -5.157 -9.554 8.469 1.00 91.12 100 ALA A CA 1
ATOM 769 C C . ALA A 1 100 ? -5.503 -8.351 9.364 1.00 91.12 100 ALA A C 1
ATOM 771 O O . ALA A 1 100 ? -6.483 -8.398 10.107 1.00 91.12 100 ALA A O 1
ATOM 772 N N . PHE A 1 101 ? -4.751 -7.253 9.247 1.00 88.69 101 PHE A N 1
ATOM 773 C CA . PHE A 1 101 ? -5.027 -6.008 9.963 1.00 88.69 101 PHE A CA 1
ATOM 774 C C . PHE A 1 101 ? -6.379 -5.383 9.572 1.00 88.69 101 PHE A C 1
ATOM 776 O O . PHE A 1 101 ? -7.168 -5.013 10.443 1.00 88.69 101 PHE A O 1
ATOM 783 N N . VAL A 1 102 ? -6.686 -5.298 8.277 1.00 89.31 102 VAL A N 1
ATOM 784 C CA . VAL A 1 102 ? -7.962 -4.753 7.784 1.00 89.31 102 VAL A CA 1
ATOM 785 C C . VAL A 1 102 ? -9.144 -5.637 8.199 1.00 89.31 102 VAL A C 1
ATOM 787 O O . VAL A 1 102 ? -10.165 -5.125 8.654 1.00 89.31 102 VAL A O 1
ATOM 790 N N . VAL A 1 103 ? -9.002 -6.963 8.123 1.00 89.50 103 VAL A N 1
ATOM 791 C CA . VAL A 1 103 ? -10.025 -7.912 8.598 1.00 89.50 103 VAL A CA 1
ATOM 792 C C . VAL A 1 103 ? -10.245 -7.767 10.104 1.00 89.50 103 VAL A C 1
ATOM 794 O O . VAL A 1 103 ? -11.393 -7.720 10.550 1.00 89.50 103 VAL A O 1
ATOM 797 N N . ALA A 1 104 ? -9.172 -7.631 10.887 1.00 87.56 104 ALA A N 1
ATOM 798 C CA . ALA A 1 104 ? -9.274 -7.399 12.323 1.00 87.56 104 ALA A CA 1
ATOM 799 C C . ALA A 1 104 ? -10.062 -6.118 12.645 1.00 87.56 104 ALA A C 1
ATOM 801 O O . ALA A 1 104 ? -10.901 -6.151 13.537 1.00 87.56 104 ALA A O 1
ATOM 802 N N . GLN A 1 105 ? -9.886 -5.025 11.892 1.00 84.12 105 GLN A N 1
ATOM 803 C CA . GLN A 1 105 ? -10.661 -3.791 12.101 1.00 84.12 105 GLN A CA 1
ATOM 804 C C . GLN A 1 105 ? -12.172 -3.961 11.875 1.00 84.12 105 GLN A C 1
ATOM 806 O O . GLN A 1 105 ? -12.981 -3.335 12.561 1.00 84.12 105 GLN A O 1
ATOM 811 N N . VAL A 1 106 ? -12.567 -4.798 10.914 1.00 85.31 106 VAL A N 1
ATOM 812 C CA . VAL A 1 106 ? -13.984 -5.025 10.587 1.00 85.31 106 VAL A CA 1
ATOM 813 C C . VAL A 1 106 ? -14.653 -5.940 11.618 1.00 85.31 106 VAL A C 1
ATOM 815 O O . VAL A 1 106 ? -15.839 -5.775 11.931 1.00 85.31 106 VAL A O 1
ATOM 818 N N . LEU A 1 107 ? -13.901 -6.893 12.174 1.00 86.25 107 LEU A N 1
ATOM 819 C CA . LEU A 1 107 ? -14.415 -7.878 13.117 1.00 86.25 107 LEU A CA 1
ATOM 820 C C . LEU A 1 107 ? -14.851 -7.231 14.449 1.00 86.25 107 LEU A C 1
ATOM 822 O O . LEU A 1 107 ? -14.044 -6.572 15.107 1.00 86.25 107 LEU A O 1
ATOM 826 N N . PRO A 1 108 ? -16.089 -7.488 14.928 1.00 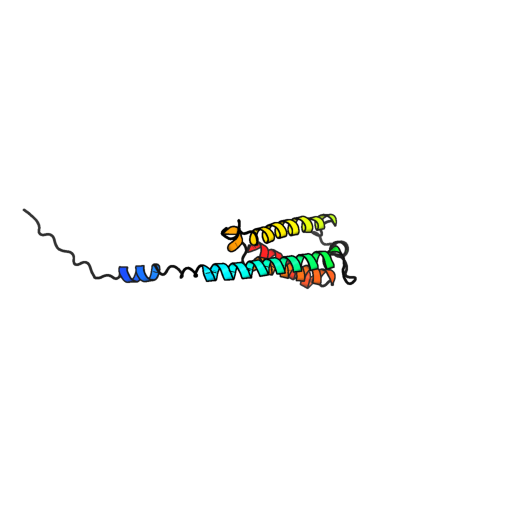77.88 108 PRO A N 1
ATOM 827 C CA . PRO A 1 108 ? -16.600 -6.918 16.180 1.00 77.88 108 PRO A CA 1
ATOM 828 C C . PRO A 1 108 ? -15.711 -7.210 17.393 1.00 77.88 108 PRO A C 1
ATOM 830 O O . PRO A 1 108 ? -15.579 -6.369 18.273 1.00 77.88 108 PRO A O 1
ATOM 833 N N . ALA A 1 109 ? -15.059 -8.377 17.406 1.00 79.81 109 ALA A N 1
ATOM 834 C CA . ALA A 1 109 ? -14.203 -8.842 18.497 1.00 79.81 109 ALA A CA 1
ATOM 835 C C . ALA A 1 109 ? -12.966 -7.959 18.758 1.00 79.81 109 ALA A C 1
ATOM 837 O O . ALA A 1 109 ? -12.355 -8.066 19.823 1.00 79.81 109 ALA A O 1
ATOM 838 N N . TYR A 1 110 ? -12.582 -7.106 17.804 1.00 76.25 110 TYR A N 1
ATOM 839 C CA . TYR A 1 110 ? -11.383 -6.271 17.898 1.00 76.25 110 TYR A CA 1
ATOM 840 C C . TYR A 1 110 ? -11.678 -4.766 17.834 1.00 76.25 110 TYR A C 1
ATOM 842 O O . TYR A 1 110 ? -10.743 -3.975 17.952 1.00 76.25 110 TYR A O 1
ATOM 850 N N . LYS A 1 111 ? -12.952 -4.357 17.710 1.00 69.25 111 LYS A N 1
ATOM 851 C CA . LYS A 1 111 ? -13.344 -2.940 17.595 1.00 69.25 111 LYS A CA 1
ATOM 852 C C . LYS A 1 111 ? -12.954 -2.109 18.817 1.00 69.25 111 LYS A C 1
ATOM 854 O O . LYS A 1 111 ? -12.525 -0.974 18.656 1.00 69.25 111 LYS A O 1
ATOM 859 N N . ASP A 1 112 ? -13.012 -2.687 20.011 1.00 70.00 112 ASP A N 1
ATOM 860 C CA . ASP A 1 112 ? -12.721 -1.957 21.252 1.00 70.00 112 ASP A CA 1
ATOM 861 C C . ASP A 1 112 ? -11.236 -1.998 21.652 1.00 70.00 112 ASP A C 1
ATOM 863 O O . ASP A 1 112 ? -10.845 -1.453 22.685 1.00 70.00 112 ASP A O 1
ATOM 867 N N . ARG A 1 113 ? -10.370 -2.654 20.863 1.00 74.56 113 ARG A N 1
ATOM 868 C CA . ARG A 1 113 ? -8.938 -2.722 21.179 1.00 74.56 113 ARG A CA 1
ATOM 869 C C . ARG A 1 113 ? -8.228 -1.451 20.725 1.00 74.56 113 ARG A C 1
ATOM 871 O O . ARG A 1 113 ? -8.204 -1.151 19.535 1.00 74.56 113 ARG A O 1
ATOM 878 N N . THR A 1 114 ? -7.556 -0.782 21.660 1.00 68.12 114 THR A N 1
ATOM 879 C CA . THR A 1 114 ? -6.745 0.434 21.436 1.00 68.12 114 THR A CA 1
ATOM 880 C C . THR A 1 114 ? -5.698 0.275 20.334 1.00 68.12 114 THR A C 1
ATOM 882 O O . THR A 1 114 ? -5.482 1.193 19.552 1.00 68.12 114 THR A O 1
ATOM 885 N N . LEU A 1 115 ? -5.101 -0.913 20.191 1.00 67.19 115 LEU A N 1
ATOM 886 C CA . LEU A 1 115 ? -4.170 -1.223 19.094 1.00 67.19 115 LEU A CA 1
ATOM 887 C C . LEU A 1 115 ? -4.794 -1.056 17.699 1.00 67.19 115 LEU A C 1
ATOM 889 O O . LEU A 1 115 ? -4.106 -0.674 16.760 1.00 67.19 115 LEU A O 1
ATOM 893 N N . VAL A 1 116 ? -6.088 -1.339 17.565 1.00 68.00 116 VAL A N 1
ATOM 894 C CA . VAL A 1 116 ? -6.825 -1.300 16.294 1.00 68.00 116 VAL A CA 1
ATOM 895 C C . VAL A 1 116 ? -7.418 0.090 16.042 1.00 68.00 116 VAL A C 1
ATOM 897 O O . VAL A 1 116 ? -7.565 0.499 14.896 1.00 68.00 116 VAL A O 1
ATOM 900 N N . THR A 1 117 ? -7.731 0.824 17.111 1.00 63.72 117 THR A N 1
ATOM 901 C CA . THR A 1 117 ? -8.377 2.146 17.071 1.00 63.72 117 THR A CA 1
ATOM 902 C C . THR A 1 117 ? -7.417 3.321 17.057 1.00 63.72 117 THR A C 1
ATOM 904 O O . THR A 1 117 ? -7.665 4.310 16.373 1.00 63.72 117 THR A O 1
ATOM 907 N N . GLU A 1 118 ? -6.341 3.242 17.831 1.00 65.12 118 GLU A N 1
ATOM 908 C CA . GLU A 1 118 ? -5.422 4.358 18.066 1.00 65.12 118 GLU A CA 1
ATOM 909 C C . GLU A 1 118 ? -4.025 4.091 17.506 1.00 65.12 118 GLU A C 1
ATOM 911 O O . GLU A 1 118 ? -3.330 5.041 17.142 1.00 65.12 118 GLU A O 1
ATOM 916 N N . GLY A 1 119 ? -3.636 2.814 17.404 1.00 58.25 119 GLY A N 1
ATOM 917 C CA . GLY A 1 119 ? -2.313 2.400 16.929 1.00 58.25 119 GLY A CA 1
ATOM 918 C C . GLY A 1 119 ? -2.071 2.684 15.449 1.00 58.25 119 GLY A C 1
ATOM 919 O O . GLY A 1 119 ? -0.932 2.772 15.020 1.00 58.25 119 GLY A O 1
ATOM 920 N N . VAL A 1 120 ? -3.128 2.868 14.655 1.00 64.50 120 VAL A N 1
ATOM 921 C CA . VAL A 1 120 ? -3.008 3.052 13.208 1.00 64.50 120 VAL A CA 1
ATOM 922 C C . VAL A 1 120 ? -3.938 4.178 12.763 1.00 64.50 120 VAL A C 1
ATOM 924 O O . VAL A 1 120 ? -5.040 3.959 12.264 1.00 64.50 120 VAL A O 1
ATOM 927 N N . LYS A 1 121 ? -3.504 5.418 13.015 1.00 68.38 121 LYS A N 1
ATOM 928 C CA . LYS 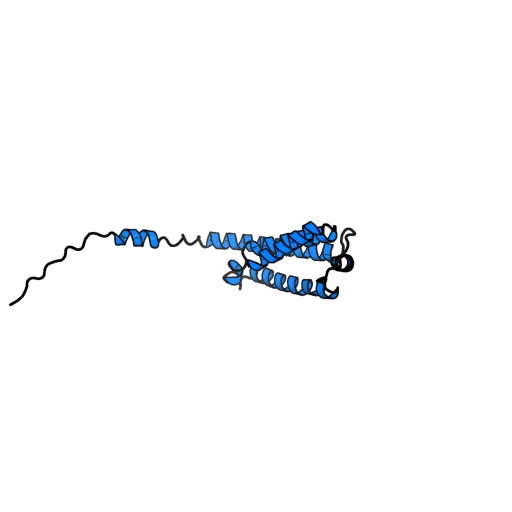A 1 121 ? -4.190 6.647 12.574 1.00 68.38 121 LYS A CA 1
ATOM 929 C C . LYS A 1 121 ? -4.195 6.750 11.035 1.00 68.38 121 LYS A C 1
ATOM 931 O O . LYS A 1 121 ? -3.807 5.826 10.322 1.00 68.38 121 LYS A O 1
ATOM 936 N N . ASP A 1 122 ? -4.527 7.927 10.508 1.00 77.81 122 ASP A N 1
ATOM 937 C CA . ASP A 1 122 ? -4.522 8.254 9.070 1.00 77.81 122 ASP A CA 1
ATOM 938 C C . ASP A 1 122 ? -3.199 7.937 8.325 1.00 77.81 122 ASP A C 1
ATOM 940 O O . ASP A 1 122 ? -3.144 7.987 7.095 1.00 77.81 122 ASP A O 1
ATOM 944 N N . TYR A 1 123 ? -2.115 7.602 9.034 1.00 86.44 123 TYR A N 1
ATOM 945 C CA . TYR A 1 123 ? -0.832 7.186 8.463 1.00 86.44 123 TYR A CA 1
ATOM 946 C C . TYR A 1 123 ? -0.910 5.900 7.632 1.00 86.44 123 TYR A C 1
ATOM 948 O O . TYR A 1 123 ? -0.178 5.776 6.648 1.00 86.44 123 TYR A O 1
ATOM 956 N N . TYR A 1 124 ? -1.817 4.970 7.941 1.00 89.25 124 TYR A N 1
ATOM 957 C CA . TYR A 1 124 ? -1.984 3.770 7.109 1.00 89.25 124 TYR A CA 1
ATOM 958 C C . TYR A 1 124 ? -2.564 4.089 5.732 1.00 89.25 124 TYR A C 1
ATOM 960 O O . TYR A 1 124 ? -2.076 3.591 4.717 1.00 89.25 124 TYR A O 1
ATOM 968 N N . ILE A 1 125 ? -3.537 5.001 5.678 1.00 91.25 125 ILE A N 1
ATOM 969 C CA . ILE A 1 125 ? -4.093 5.509 4.419 1.00 91.25 125 ILE A CA 1
ATOM 970 C C . ILE A 1 125 ? -2.982 6.174 3.603 1.00 91.25 125 ILE A C 1
ATOM 972 O O . ILE A 1 125 ? -2.817 5.868 2.423 1.00 91.25 125 ILE A O 1
ATOM 976 N N . ARG A 1 126 ? -2.155 7.018 4.237 1.00 92.50 126 ARG A N 1
ATOM 977 C CA . ARG A 1 126 ? -0.991 7.646 3.581 1.00 92.50 126 ARG A CA 1
ATOM 978 C C . ARG A 1 126 ? -0.009 6.608 3.042 1.00 92.50 126 ARG A C 1
ATOM 980 O O . ARG A 1 126 ? 0.462 6.753 1.920 1.00 92.50 126 ARG A O 1
ATOM 987 N N . THR A 1 127 ? 0.237 5.544 3.801 1.00 93.12 127 THR A N 1
ATOM 988 C CA . THR A 1 127 ? 1.099 4.429 3.391 1.00 93.12 127 THR A CA 1
ATOM 989 C C . THR A 1 127 ? 0.536 3.703 2.166 1.00 93.12 127 THR A C 1
ATOM 991 O O . THR A 1 127 ? 1.283 3.402 1.235 1.00 93.12 127 THR A O 1
ATOM 994 N N . CYS A 1 128 ? -0.775 3.453 2.114 1.00 94.75 128 CYS A N 1
ATOM 995 C CA . CYS A 1 128 ? -1.435 2.852 0.949 1.00 94.75 128 CYS A CA 1
ATOM 996 C C . CYS A 1 128 ? -1.366 3.768 -0.282 1.00 94.75 128 CYS A C 1
ATOM 998 O O . CYS A 1 128 ? -1.005 3.325 -1.369 1.00 94.75 128 CYS A O 1
ATOM 1000 N N . LEU A 1 129 ? -1.652 5.062 -0.116 1.00 95.62 129 LEU A N 1
ATOM 1001 C CA . LEU A 1 129 ? -1.581 6.036 -1.209 1.00 95.62 129 LEU A CA 1
ATOM 1002 C C . LEU A 1 129 ? -0.154 6.191 -1.745 1.00 95.62 129 LEU A C 1
ATOM 1004 O O . LEU A 1 129 ? 0.049 6.231 -2.957 1.00 95.62 129 LEU A O 1
ATOM 1008 N N . ALA A 1 130 ? 0.844 6.232 -0.863 1.00 95.94 130 ALA A N 1
ATOM 1009 C CA . ALA A 1 130 ? 2.241 6.312 -1.265 1.00 95.94 130 ALA A CA 1
ATOM 1010 C C . ALA A 1 130 ? 2.696 5.048 -2.020 1.00 95.94 130 ALA A C 1
ATOM 1012 O O . ALA A 1 130 ? 3.425 5.170 -3.001 1.00 95.94 130 ALA A O 1
ATOM 1013 N N . GLN A 1 131 ? 2.210 3.855 -1.651 1.00 96.00 131 GLN A N 1
ATOM 1014 C CA . GLN A 1 131 ? 2.451 2.610 -2.402 1.00 96.00 131 GLN A CA 1
ATOM 1015 C C . GLN A 1 131 ? 1.808 2.617 -3.800 1.00 96.00 131 GLN A C 1
ATOM 1017 O O . GLN A 1 131 ? 2.445 2.193 -4.770 1.00 96.00 131 GLN A O 1
ATOM 1022 N N . ILE A 1 132 ? 0.592 3.157 -3.934 1.00 96.69 132 ILE A N 1
ATOM 1023 C CA . ILE A 1 132 ? -0.079 3.356 -5.231 1.00 96.69 132 ILE A CA 1
ATOM 1024 C C . ILE A 1 132 ? 0.741 4.300 -6.120 1.00 96.69 132 ILE A C 1
ATOM 1026 O O . ILE A 1 132 ? 1.023 3.984 -7.281 1.00 96.69 132 ILE A O 1
ATOM 1030 N N . VAL A 1 133 ? 1.154 5.451 -5.577 1.00 96.94 133 VAL A N 1
ATOM 1031 C CA . VAL A 1 133 ? 1.982 6.436 -6.295 1.00 96.94 133 VAL A CA 1
ATOM 1032 C C . VAL A 1 133 ? 3.328 5.832 -6.677 1.00 96.94 133 VAL A C 1
ATOM 1034 O O . VAL A 1 133 ? 3.776 6.003 -7.810 1.00 96.94 133 VAL A O 1
ATOM 1037 N N . TRP A 1 134 ? 3.963 5.088 -5.773 1.00 96.00 134 TRP A N 1
ATOM 1038 C CA . TRP A 1 134 ? 5.211 4.392 -6.061 1.00 96.00 134 TRP A CA 1
ATOM 1039 C C . TRP A 1 134 ? 5.044 3.396 -7.215 1.00 96.00 134 TRP A C 1
ATOM 1041 O O . TRP A 1 134 ? 5.753 3.517 -8.209 1.00 96.00 134 TRP A O 1
ATOM 1051 N N . THR A 1 135 ? 4.072 2.480 -7.138 1.00 94.75 135 THR A N 1
ATOM 1052 C CA . THR A 1 135 ? 3.856 1.446 -8.169 1.00 94.75 135 THR A CA 1
ATOM 1053 C C . THR A 1 1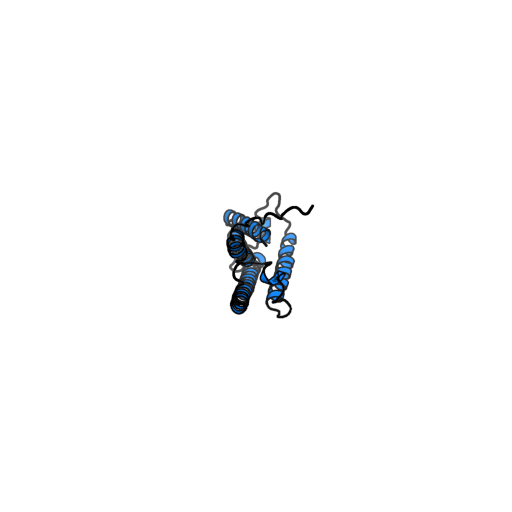35 ? 3.617 2.089 -9.536 1.00 94.75 135 THR A C 1
ATOM 1055 O O . THR A 1 135 ? 4.263 1.743 -10.520 1.00 94.75 135 THR A O 1
ATOM 1058 N N . THR A 1 136 ? 2.705 3.061 -9.601 1.00 95.31 136 THR A N 1
ATOM 1059 C CA . THR A 1 136 ? 2.347 3.727 -10.863 1.00 95.31 136 THR A CA 1
ATOM 1060 C C . THR A 1 136 ? 3.503 4.543 -11.433 1.00 95.31 136 THR A C 1
ATOM 1062 O O . THR A 1 136 ? 3.755 4.489 -12.636 1.00 95.31 136 THR A O 1
ATOM 1065 N N . SER A 1 137 ? 4.232 5.287 -10.598 1.00 95.19 137 SER A N 1
ATOM 1066 C CA . SER A 1 137 ? 5.381 6.076 -11.055 1.00 95.19 137 SER A CA 1
ATOM 1067 C C . SER A 1 137 ? 6.556 5.201 -11.480 1.00 95.19 137 SER A C 1
ATOM 1069 O O . SER A 1 137 ? 7.182 5.510 -12.493 1.00 95.19 137 SER A O 1
ATOM 1071 N N . PHE A 1 138 ? 6.824 4.105 -10.768 1.00 93.50 138 PHE A N 1
ATOM 1072 C CA . PHE A 1 138 ? 7.884 3.168 -11.120 1.00 93.50 138 PHE A CA 1
ATOM 1073 C C . PHE A 1 138 ? 7.579 2.465 -12.441 1.00 93.50 138 PHE A C 1
ATOM 1075 O O . PHE A 1 138 ? 8.412 2.525 -13.335 1.00 93.50 138 PHE A O 1
ATOM 1082 N N . ALA A 1 139 ? 6.358 1.949 -12.618 1.00 93.38 139 ALA A N 1
ATOM 1083 C CA . ALA A 1 139 ? 5.900 1.332 -13.867 1.00 93.38 139 ALA A CA 1
ATOM 1084 C C . ALA A 1 139 ? 5.960 2.275 -15.088 1.00 93.38 139 ALA A C 1
ATOM 1086 O O . ALA A 1 139 ? 6.094 1.826 -16.220 1.00 93.38 139 ALA A O 1
ATOM 1087 N N . ASN A 1 140 ? 5.883 3.592 -14.860 1.00 93.75 140 ASN A N 1
ATOM 1088 C CA . ASN A 1 140 ? 6.052 4.633 -15.884 1.00 93.75 140 ASN A CA 1
ATOM 1089 C C . ASN A 1 140 ? 7.493 5.174 -15.966 1.00 93.75 140 ASN A C 1
ATOM 1091 O O . ASN A 1 140 ? 7.716 6.248 -16.526 1.00 93.75 140 ASN A O 1
ATOM 1095 N N . GLU A 1 141 ? 8.457 4.495 -15.343 1.00 93.50 141 GLU A N 1
ATOM 1096 C CA . GLU A 1 141 ? 9.881 4.849 -15.324 1.00 93.50 141 GLU A CA 1
ATOM 1097 C C . GLU A 1 141 ? 10.174 6.261 -14.777 1.00 93.50 141 GLU A C 1
ATOM 1099 O O . GLU A 1 141 ? 11.246 6.834 -14.983 1.00 93.50 141 GLU A O 1
ATOM 1104 N N . LYS A 1 142 ? 9.244 6.841 -14.008 1.00 93.81 142 LYS A N 1
ATOM 1105 C CA . LYS A 1 142 ? 9.416 8.131 -13.323 1.00 93.81 142 LYS A CA 1
ATOM 1106 C C . LYS A 1 142 ? 10.214 7.924 -12.037 1.00 93.81 142 LYS A C 1
ATOM 1108 O O . LYS A 1 142 ? 9.697 8.106 -10.932 1.00 93.81 142 LYS A O 1
ATOM 1113 N N . ILE A 1 143 ? 11.486 7.551 -12.185 1.00 91.06 143 ILE A N 1
ATOM 1114 C CA . ILE A 1 143 ? 12.351 7.079 -11.091 1.00 91.06 143 ILE A CA 1
ATOM 1115 C C . ILE A 1 143 ? 12.435 8.077 -9.925 1.00 91.06 143 ILE A C 1
ATOM 1117 O O . ILE A 1 143 ? 12.348 7.673 -8.770 1.00 91.06 143 ILE A O 1
ATOM 1121 N N . PHE A 1 144 ? 12.524 9.383 -10.198 1.00 92.25 144 PHE A N 1
ATOM 1122 C CA . PHE A 1 144 ? 12.583 10.396 -9.136 1.00 92.25 144 PHE A CA 1
ATOM 1123 C C . PHE A 1 144 ? 11.293 10.464 -8.300 1.00 92.25 144 PHE A C 1
ATOM 1125 O O . PHE A 1 144 ? 11.349 10.559 -7.077 1.00 92.25 144 PHE A O 1
ATOM 1132 N N . VAL A 1 145 ? 10.124 10.356 -8.941 1.00 94.38 145 VAL A N 1
ATOM 1133 C CA . VAL A 1 145 ? 8.828 10.335 -8.239 1.00 94.38 145 VAL A CA 1
ATOM 1134 C C . VAL A 1 145 ? 8.687 9.048 -7.429 1.00 94.38 145 VAL A C 1
ATOM 1136 O O . VAL A 1 145 ? 8.267 9.095 -6.275 1.00 94.38 145 VAL A O 1
ATOM 1139 N N . SER A 1 146 ? 9.109 7.921 -8.005 1.00 92.50 146 SER A N 1
ATOM 1140 C CA . SER A 1 146 ? 9.159 6.626 -7.321 1.00 92.50 146 SER A CA 1
ATOM 1141 C C . SER A 1 146 ? 10.041 6.680 -6.065 1.00 92.50 146 SER A C 1
ATOM 1143 O O . SER A 1 146 ? 9.625 6.231 -4.996 1.00 92.50 146 SER A O 1
ATOM 1145 N N . PHE A 1 147 ? 11.208 7.326 -6.142 1.00 91.44 147 PHE A N 1
ATOM 1146 C CA . PHE A 1 147 ? 12.086 7.540 -4.990 1.00 91.44 147 PHE A CA 1
ATOM 1147 C C . PHE A 1 147 ? 11.427 8.382 -3.885 1.00 91.44 147 PHE A C 1
ATOM 1149 O O . PHE A 1 147 ? 11.443 7.987 -2.719 1.00 91.44 147 PHE A O 1
ATOM 1156 N N . LEU A 1 148 ? 10.789 9.506 -4.230 1.00 95.75 148 LEU A N 1
ATOM 1157 C CA . LEU A 1 148 ? 10.069 10.325 -3.244 1.00 95.75 148 LEU A CA 1
ATOM 1158 C C . LEU A 1 148 ? 8.910 9.557 -2.591 1.00 95.75 148 LEU A C 1
ATOM 1160 O O . LEU A 1 148 ? 8.688 9.681 -1.386 1.00 95.75 148 LEU A O 1
ATOM 1164 N N . ALA A 1 149 ? 8.198 8.733 -3.361 1.00 94.62 149 ALA A N 1
ATOM 1165 C CA . ALA A 1 149 ? 7.127 7.891 -2.842 1.00 94.62 149 ALA A CA 1
ATOM 1166 C C . ALA A 1 149 ? 7.657 6.824 -1.867 1.00 94.62 149 ALA A C 1
ATOM 1168 O O . ALA A 1 149 ? 7.053 6.607 -0.819 1.00 94.62 149 ALA A O 1
ATOM 1169 N N . MET A 1 150 ? 8.819 6.227 -2.147 1.00 92.75 150 MET A N 1
ATOM 1170 C CA . MET A 1 150 ? 9.503 5.308 -1.228 1.00 92.75 150 MET A CA 1
ATOM 1171 C C . MET A 1 150 ? 9.861 5.969 0.109 1.00 92.75 150 MET A C 1
ATOM 1173 O O . MET A 1 150 ? 9.614 5.388 1.168 1.00 92.75 150 MET A O 1
ATOM 1177 N N . LEU A 1 151 ? 10.361 7.208 0.089 1.00 94.06 151 LEU A N 1
ATOM 1178 C CA . LEU A 1 151 ? 10.608 7.972 1.318 1.00 94.06 151 LEU A CA 1
ATOM 1179 C C . LEU A 1 151 ? 9.309 8.266 2.081 1.00 94.06 151 LEU A C 1
ATOM 1181 O O . LEU A 1 151 ? 9.281 8.170 3.307 1.00 94.06 151 LEU A O 1
ATOM 1185 N N . ALA A 1 152 ? 8.225 8.580 1.369 1.00 94.00 152 ALA A N 1
ATOM 1186 C CA . ALA A 1 152 ? 6.919 8.814 1.979 1.00 94.00 152 ALA A CA 1
ATOM 1187 C C . ALA A 1 152 ? 6.339 7.548 2.635 1.00 94.00 152 ALA A C 1
ATOM 1189 O O . ALA A 1 152 ? 5.751 7.646 3.715 1.00 94.00 152 ALA A O 1
ATOM 1190 N N . ILE A 1 153 ? 6.535 6.370 2.029 1.00 92.81 153 ILE A N 1
ATOM 1191 C CA . ILE A 1 153 ? 6.183 5.073 2.631 1.00 92.81 153 ILE A CA 1
ATOM 1192 C C . ILE A 1 153 ? 6.982 4.870 3.920 1.00 92.81 153 ILE A C 1
ATOM 1194 O O . ILE A 1 153 ? 6.388 4.629 4.968 1.00 92.81 153 ILE A O 1
ATOM 1198 N N . ALA A 1 154 ? 8.309 5.022 3.862 1.00 92.06 154 ALA A N 1
ATOM 1199 C CA . ALA A 1 154 ? 9.185 4.825 5.016 1.00 92.06 154 ALA A CA 1
ATOM 1200 C C . ALA A 1 154 ? 8.833 5.765 6.180 1.00 92.06 154 ALA A C 1
ATOM 1202 O O . ALA A 1 154 ? 8.705 5.325 7.320 1.00 92.06 154 ALA A O 1
ATOM 1203 N N . TYR A 1 155 ? 8.612 7.048 5.887 1.00 93.06 155 TYR A N 1
ATOM 1204 C CA . TYR A 1 155 ? 8.195 8.032 6.882 1.00 93.06 155 TYR A CA 1
ATOM 1205 C C . TYR A 1 155 ? 6.827 7.703 7.485 1.00 93.06 155 TYR A C 1
ATOM 1207 O O . TYR A 1 155 ? 6.662 7.770 8.698 1.00 93.06 155 TYR A O 1
ATOM 1215 N N . SER A 1 156 ? 5.851 7.319 6.656 1.00 90.19 156 SER A N 1
ATOM 1216 C CA . SER A 1 156 ? 4.505 6.990 7.141 1.00 90.19 156 SER A CA 1
ATOM 1217 C C . SER A 1 156 ? 4.519 5.760 8.044 1.00 90.19 156 SER A C 1
ATOM 1219 O O . SER A 1 156 ? 3.859 5.770 9.077 1.00 90.19 156 SER A O 1
ATOM 1221 N N . LEU A 1 157 ? 5.307 4.740 7.692 1.00 87.62 157 LEU A N 1
ATOM 1222 C CA . LEU A 1 157 ? 5.490 3.543 8.514 1.00 87.62 157 LEU A CA 1
ATOM 1223 C C . LEU A 1 157 ? 6.207 3.838 9.833 1.00 87.62 157 LEU A C 1
ATOM 1225 O O . LEU A 1 157 ? 5.860 3.239 10.838 1.00 87.62 157 LEU A O 1
ATOM 1229 N N . ALA A 1 158 ? 7.168 4.764 9.856 1.00 87.94 158 ALA A N 1
ATOM 1230 C CA . ALA A 1 158 ? 7.872 5.144 11.084 1.00 87.94 158 ALA A CA 1
ATOM 1231 C C . ALA A 1 158 ? 6.987 5.888 12.105 1.00 87.94 158 ALA A C 1
ATOM 1233 O O . ALA A 1 158 ? 7.390 6.054 13.254 1.00 87.94 158 ALA A O 1
ATOM 1234 N N . LEU A 1 159 ? 5.817 6.376 11.680 1.00 85.12 159 LEU A N 1
ATOM 1235 C CA . LEU A 1 159 ? 4.853 7.088 12.524 1.00 85.12 159 LEU A CA 1
ATOM 1236 C C . LEU A 1 159 ? 3.680 6.220 12.999 1.00 85.12 159 LEU A C 1
ATOM 1238 O O . LEU A 1 159 ? 2.855 6.713 13.775 1.00 85.12 159 LEU A O 1
ATOM 1242 N N . ILE A 1 160 ? 3.579 4.986 12.497 1.00 81.38 160 ILE A N 1
ATOM 1243 C CA . ILE A 1 160 ? 2.628 3.962 12.953 1.00 81.38 160 ILE A CA 1
ATOM 1244 C C . ILE A 1 160 ? 3.264 3.226 14.131 1.00 81.38 160 ILE A C 1
ATOM 1246 O O . ILE A 1 160 ? 2.590 3.121 15.177 1.00 81.38 160 ILE A O 1
#

Radius of gyration: 27.17 Å; chains: 1; bounding box: 45×47×104 Å